Protein AF-A0A450Z6K3-F1 (afdb_monomer_lite)

Radius of gyration: 17.24 Å; chains: 1; bounding box: 26×54×36 Å

Organism: NCBI:txid2126339

Structure (mmCIF, N/CA/C/O backbone):
data_AF-A0A450Z6K3-F1
#
_entry.id   AF-A0A450Z6K3-F1
#
loop_
_atom_site.group_PDB
_atom_site.id
_atom_site.type_symbol
_atom_site.label_atom_id
_atom_site.label_alt_id
_atom_site.label_comp_id
_atom_site.label_asym_id
_atom_site.label_entity_id
_atom_site.label_seq_id
_atom_site.pdbx_PDB_ins_code
_atom_site.Cartn_x
_atom_site.Cartn_y
_atom_site.Cartn_z
_atom_site.occupancy
_atom_site.B_iso_or_equiv
_atom_site.auth_seq_id
_atom_site.auth_comp_id
_atom_site.auth_asym_id
_atom_site.auth_atom_id
_atom_site.pdbx_PDB_model_num
ATOM 1 N N . MET A 1 1 ? 1.570 24.490 -8.309 1.00 48.56 1 MET A N 1
ATOM 2 C CA . MET A 1 1 ? 2.744 24.915 -9.098 1.00 48.56 1 MET A CA 1
ATOM 3 C C . MET A 1 1 ? 3.920 24.097 -8.600 1.00 48.56 1 MET A C 1
ATOM 5 O O . MET A 1 1 ? 4.273 24.237 -7.437 1.00 48.56 1 MET A O 1
ATOM 9 N N . VAL A 1 2 ? 4.412 23.158 -9.405 1.00 65.00 2 VAL A N 1
ATOM 10 C CA . VAL A 1 2 ? 5.563 22.314 -9.049 1.00 65.00 2 VAL A CA 1
ATOM 11 C C . VAL A 1 2 ? 6.823 23.076 -9.465 1.00 65.00 2 VAL A C 1
ATOM 13 O O . VAL A 1 2 ? 6.832 23.672 -10.539 1.00 65.00 2 VAL A O 1
ATOM 16 N N . SER A 1 3 ? 7.832 23.151 -8.593 1.00 79.94 3 SER A N 1
ATOM 17 C CA . SER A 1 3 ? 9.085 23.868 -8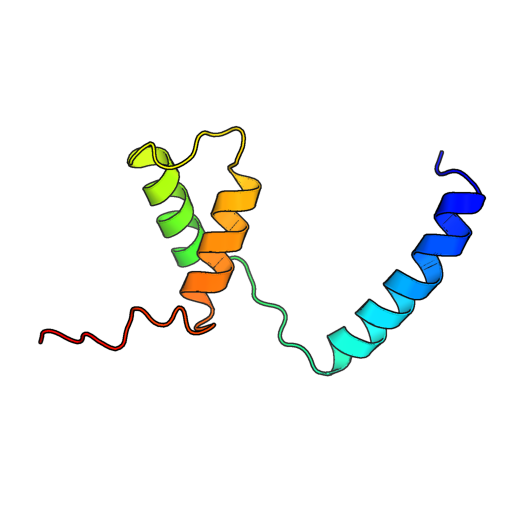.882 1.00 79.94 3 SER A CA 1
ATOM 18 C C . SER A 1 3 ? 9.774 23.276 -10.116 1.00 79.94 3 SER A C 1
ATOM 20 O O . SER A 1 3 ? 9.752 22.059 -10.283 1.00 79.94 3 SER A O 1
ATOM 22 N N . ALA A 1 4 ? 10.421 24.107 -10.940 1.00 74.81 4 ALA A N 1
ATOM 23 C CA . ALA A 1 4 ? 11.155 23.655 -12.128 1.00 74.81 4 ALA A CA 1
ATOM 24 C C . ALA A 1 4 ? 12.220 22.592 -11.790 1.00 74.81 4 ALA A C 1
ATOM 26 O O . ALA A 1 4 ? 12.376 21.627 -12.527 1.00 74.81 4 ALA A O 1
ATOM 27 N N . LEU A 1 5 ? 12.857 22.710 -10.618 1.00 74.94 5 LEU A N 1
ATOM 28 C CA . LEU A 1 5 ? 13.798 21.706 -10.111 1.00 74.94 5 LEU A CA 1
ATOM 29 C C . LEU A 1 5 ? 13.112 20.362 -9.820 1.00 74.94 5 LEU A C 1
ATOM 31 O O . LEU A 1 5 ? 13.655 19.311 -10.107 1.00 74.94 5 LEU A O 1
ATOM 35 N N . ILE A 1 6 ? 11.887 20.377 -9.287 1.00 75.75 6 ILE A N 1
ATOM 36 C CA . ILE A 1 6 ? 11.134 19.141 -9.024 1.00 75.75 6 ILE A CA 1
ATOM 37 C C . ILE A 1 6 ? 10.695 18.489 -10.344 1.00 75.75 6 ILE A C 1
ATOM 39 O O . ILE A 1 6 ? 10.625 17.269 -10.424 1.00 75.75 6 ILE A O 1
ATOM 43 N N . GLN A 1 7 ? 10.405 19.277 -11.383 1.00 73.88 7 GLN A N 1
ATOM 44 C CA . GLN A 1 7 ? 10.058 18.730 -12.698 1.00 73.88 7 GLN A CA 1
ATOM 45 C C . GLN A 1 7 ? 11.243 18.005 -13.346 1.00 73.88 7 GLN A C 1
ATOM 47 O O . GLN A 1 7 ? 11.047 16.923 -13.891 1.00 73.88 7 GLN A O 1
ATOM 52 N N . GLU A 1 8 ? 12.453 18.560 -13.240 1.00 77.56 8 GLU A N 1
ATOM 53 C CA . GLU A 1 8 ? 13.679 17.934 -13.757 1.00 77.56 8 GLU A CA 1
ATOM 54 C C . GLU A 1 8 ? 13.962 16.575 -13.093 1.00 77.56 8 GLU A C 1
ATOM 56 O O . GLU A 1 8 ? 14.325 15.622 -13.776 1.00 77.56 8 GLU A O 1
ATOM 61 N N . GLU A 1 9 ? 13.696 16.447 -11.792 1.00 80.56 9 GLU A N 1
ATOM 62 C CA . GLU A 1 9 ? 13.909 15.202 -11.038 1.00 80.56 9 GLU A CA 1
ATOM 63 C C . GLU A 1 9 ? 12.783 14.163 -11.224 1.00 80.56 9 GLU A C 1
ATOM 65 O O . GLU A 1 9 ? 12.998 12.963 -11.053 1.00 80.56 9 GLU A O 1
ATOM 70 N N . ILE A 1 10 ? 11.563 14.593 -11.575 1.00 85.38 10 ILE A N 1
ATOM 71 C CA . ILE A 1 10 ? 10.407 13.694 -11.747 1.00 85.38 10 ILE A CA 1
ATOM 72 C C . ILE A 1 10 ? 10.448 12.950 -13.083 1.00 85.38 10 ILE A C 1
ATOM 74 O O . ILE A 1 10 ? 10.043 11.787 -13.140 1.00 85.38 10 ILE A O 1
ATOM 78 N N . GLU A 1 11 ? 10.902 13.594 -14.158 1.00 85.81 11 GLU A N 1
ATOM 79 C CA . GLU A 1 11 ? 10.879 12.982 -15.493 1.00 85.81 11 GLU A CA 1
ATOM 80 C C . GLU A 1 11 ? 11.687 11.669 -15.578 1.00 85.81 11 GLU A C 1
ATOM 82 O O . GLU A 1 11 ? 11.142 10.685 -16.085 1.00 85.81 11 GLU A O 1
ATOM 87 N N . PRO A 1 12 ? 12.904 11.560 -15.004 1.00 87.81 12 PRO A N 1
ATOM 88 C CA . PRO A 1 12 ? 13.632 10.292 -14.935 1.00 87.81 12 PRO A CA 1
ATOM 89 C C . PRO A 1 12 ? 12.879 9.193 -14.175 1.00 87.81 12 PRO A C 1
ATOM 91 O O . PRO A 1 12 ? 12.892 8.034 -14.587 1.00 87.81 12 PRO A O 1
ATOM 94 N N . VAL A 1 13 ? 12.190 9.545 -13.083 1.00 89.00 13 VAL A N 1
ATOM 95 C CA . VAL A 1 13 ? 11.405 8.591 -12.282 1.00 89.00 13 VAL A CA 1
ATOM 96 C C . VAL A 1 13 ? 10.219 8.069 -13.086 1.00 89.00 13 VAL A C 1
ATOM 98 O O .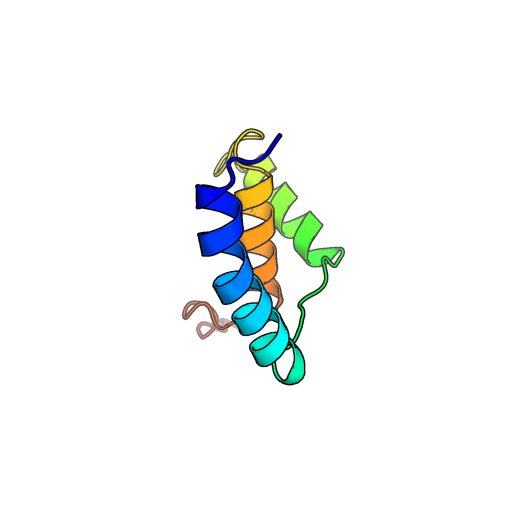 VAL A 1 13 ? 9.973 6.866 -13.099 1.00 89.00 13 VAL A O 1
ATOM 101 N N . ARG A 1 14 ? 9.502 8.948 -13.794 1.00 88.62 14 ARG A N 1
ATOM 102 C CA . ARG A 1 14 ? 8.366 8.554 -14.642 1.00 88.62 14 ARG A CA 1
ATOM 103 C C . ARG A 1 14 ? 8.805 7.631 -15.772 1.00 88.62 14 ARG A C 1
ATOM 105 O O . ARG A 1 14 ? 8.202 6.579 -15.938 1.00 88.62 14 ARG A O 1
ATOM 112 N N . ALA A 1 15 ? 9.885 7.980 -16.473 1.00 90.06 15 ALA A N 1
ATOM 113 C CA . ALA A 1 15 ? 10.437 7.148 -17.538 1.00 90.06 15 ALA A CA 1
ATOM 114 C C . ALA A 1 15 ? 10.837 5.752 -17.030 1.00 90.06 15 ALA A C 1
ATOM 116 O O . ALA A 1 15 ? 10.546 4.750 -17.679 1.00 90.06 15 ALA A O 1
ATOM 117 N N . TYR A 1 16 ? 11.441 5.679 -15.840 1.00 90.94 16 TYR A N 1
ATOM 118 C CA . TYR A 1 16 ? 11.788 4.408 -15.210 1.00 90.94 16 TYR A CA 1
ATOM 119 C C . TYR A 1 16 ? 10.550 3.580 -14.826 1.00 90.94 16 TYR A C 1
ATOM 121 O O . TYR A 1 16 ? 10.508 2.376 -15.070 1.00 90.94 16 TYR A O 1
ATOM 129 N N . PHE A 1 17 ? 9.515 4.206 -14.256 1.00 88.38 17 PHE A N 1
ATOM 130 C CA . PHE A 1 17 ? 8.253 3.517 -13.968 1.00 88.38 17 PHE A CA 1
ATOM 131 C C . PHE A 1 17 ? 7.572 3.004 -15.242 1.00 88.38 17 PHE A C 1
ATOM 133 O O . PHE A 1 17 ? 7.083 1.876 -15.239 1.00 88.38 17 PHE A O 1
ATOM 140 N N . ASP A 1 18 ? 7.572 3.788 -16.324 1.00 90.25 18 ASP A N 1
ATOM 141 C CA . ASP A 1 18 ? 7.011 3.380 -17.615 1.00 90.25 18 ASP A CA 1
ATOM 142 C C . ASP A 1 18 ? 7.758 2.161 -18.181 1.00 90.25 18 ASP A C 1
ATOM 144 O O . ASP A 1 18 ? 7.120 1.197 -18.609 1.00 90.25 18 ASP A O 1
ATOM 148 N N . GLU A 1 19 ? 9.092 2.145 -18.107 1.00 93.06 19 GLU A N 1
ATOM 149 C CA . GLU A 1 19 ? 9.908 0.989 -18.495 1.00 93.06 19 GLU A CA 1
ATOM 150 C C . GLU A 1 19 ? 9.526 -0.261 -17.690 1.00 93.06 19 GLU A C 1
ATOM 152 O O . GLU A 1 19 ? 9.217 -1.306 -18.269 1.00 93.06 19 GLU A O 1
ATOM 157 N N . VAL A 1 20 ? 9.476 -0.145 -16.359 1.00 91.12 20 VAL A N 1
ATOM 158 C CA . VAL A 1 20 ? 9.152 -1.262 -15.459 1.00 91.12 20 VAL A CA 1
ATOM 159 C C . VAL A 1 20 ? 7.721 -1.759 -15.658 1.00 91.12 20 VAL A C 1
ATOM 161 O O . VAL A 1 20 ? 7.474 -2.965 -15.625 1.00 91.12 20 VAL A O 1
ATOM 164 N N . SER A 1 21 ? 6.773 -0.857 -15.921 1.00 87.69 21 SER A N 1
ATOM 165 C CA . SER A 1 21 ? 5.359 -1.197 -16.112 1.00 87.69 21 SER A CA 1
ATOM 166 C C . SER A 1 21 ? 5.115 -2.159 -17.278 1.00 87.69 21 SER A C 1
ATOM 168 O O . SER A 1 21 ? 4.138 -2.903 -17.262 1.00 87.69 21 SER A O 1
ATOM 170 N N . SER A 1 22 ? 6.018 -2.190 -18.265 1.00 88.69 22 SER A N 1
ATOM 171 C CA . SER A 1 22 ? 5.900 -3.072 -19.431 1.00 88.69 22 SER A CA 1
ATOM 172 C C . SER A 1 22 ? 6.056 -4.562 -19.101 1.00 88.69 22 SER A C 1
ATOM 174 O O . SER A 1 22 ? 5.577 -5.407 -19.857 1.00 88.69 22 SER A O 1
ATOM 176 N N . PHE A 1 23 ? 6.704 -4.891 -17.979 1.00 87.62 23 PHE A N 1
ATOM 177 C CA . PHE A 1 23 ? 6.947 -6.268 -17.539 1.00 87.62 23 PHE A CA 1
ATOM 178 C C . PHE A 1 23 ? 6.543 -6.539 -16.083 1.00 87.62 23 PHE A C 1
ATOM 180 O O . PHE A 1 23 ? 6.634 -7.680 -15.629 1.00 87.62 23 PHE A O 1
ATOM 187 N N . ALA A 1 24 ? 6.107 -5.519 -15.344 1.00 87.19 24 ALA A N 1
ATOM 188 C CA . ALA A 1 24 ? 5.571 -5.664 -13.999 1.00 87.19 24 ALA A CA 1
ATOM 189 C C . ALA A 1 24 ? 4.064 -5.949 -14.023 1.00 87.19 24 ALA A C 1
ATOM 191 O O . ALA A 1 24 ? 3.313 -5.400 -14.827 1.00 87.19 24 ALA A O 1
ATOM 192 N N . GLU A 1 25 ? 3.606 -6.776 -13.086 1.00 84.94 25 GLU A N 1
ATOM 193 C CA . GLU A 1 25 ? 2.180 -6.942 -12.829 1.00 84.94 25 GLU A CA 1
ATOM 194 C C . GLU A 1 25 ? 1.668 -5.784 -11.964 1.00 84.94 25 GLU A C 1
ATOM 196 O O . GLU A 1 25 ? 2.213 -5.493 -10.897 1.00 84.94 25 GLU A O 1
ATOM 201 N N . ILE A 1 26 ? 0.599 -5.128 -12.418 1.00 85.62 26 ILE A N 1
ATOM 202 C CA . ILE A 1 26 ? -0.092 -4.098 -11.641 1.00 85.62 26 ILE A CA 1
ATOM 203 C C . ILE A 1 26 ? -1.182 -4.783 -10.818 1.00 85.62 26 ILE A C 1
ATOM 205 O O . ILE A 1 26 ? -2.252 -5.108 -11.333 1.00 85.62 26 ILE A O 1
ATOM 209 N N . ALA A 1 27 ? -0.909 -4.989 -9.530 1.00 86.50 27 ALA A N 1
ATOM 210 C CA . ALA A 1 27 ? -1.883 -5.547 -8.602 1.00 86.50 27 ALA A CA 1
ATOM 211 C C . ALA A 1 27 ? -3.069 -4.583 -8.413 1.00 86.50 27 ALA A C 1
ATOM 213 O O . ALA A 1 27 ? -2.899 -3.414 -8.059 1.00 86.50 27 ALA A O 1
ATOM 214 N N . GLY A 1 28 ? -4.282 -5.079 -8.653 1.00 87.56 28 GLY A N 1
ATOM 215 C CA . GLY A 1 28 ? -5.518 -4.328 -8.443 1.00 87.56 28 GLY A CA 1
ATOM 216 C C . GLY A 1 28 ? -6.007 -4.401 -6.997 1.00 87.56 28 GLY A C 1
ATOM 217 O O . GLY A 1 28 ? -5.747 -5.367 -6.285 1.00 87.56 28 GLY A O 1
ATOM 218 N N . ILE A 1 29 ? -6.775 -3.399 -6.566 1.00 91.56 29 ILE A N 1
ATOM 219 C CA . ILE A 1 29 ? -7.462 -3.442 -5.270 1.00 91.56 29 ILE A CA 1
ATOM 220 C C . ILE A 1 29 ? -8.702 -4.327 -5.416 1.00 91.56 29 ILE A C 1
ATOM 222 O O . ILE A 1 29 ? -9.692 -3.921 -6.026 1.00 91.56 29 ILE A O 1
ATOM 226 N N . SER A 1 30 ? -8.639 -5.534 -4.864 1.00 92.00 30 SER A N 1
ATOM 227 C CA . SER A 1 30 ? -9.756 -6.476 -4.825 1.00 92.00 30 SER A CA 1
ATOM 228 C C . SER A 1 30 ? -10.561 -6.353 -3.516 1.00 92.00 30 SER A C 1
ATOM 230 O O . SER A 1 30 ? -10.103 -5.701 -2.571 1.00 92.00 30 SER A O 1
ATOM 232 N N . PRO A 1 31 ? -11.757 -6.961 -3.416 1.00 94.38 31 PRO A N 1
ATOM 233 C CA . PRO A 1 31 ? -12.515 -7.007 -2.163 1.00 94.38 31 PRO A CA 1
ATOM 234 C C . PRO A 1 31 ? -11.710 -7.587 -0.990 1.00 94.38 31 PRO A C 1
ATOM 236 O O . PRO A 1 31 ? -11.753 -7.041 0.106 1.00 94.38 31 PRO A O 1
ATOM 239 N N . GLU A 1 32 ? -10.887 -8.607 -1.232 1.00 92.88 32 GLU A N 1
ATOM 240 C CA . GLU A 1 32 ? -10.060 -9.256 -0.206 1.00 92.88 32 GLU A CA 1
ATOM 241 C C . GLU A 1 32 ? -9.010 -8.298 0.387 1.00 92.88 32 GLU A C 1
ATOM 243 O O . GLU A 1 32 ? -8.699 -8.361 1.578 1.00 92.88 32 GLU A O 1
ATOM 248 N N . VAL A 1 33 ? -8.487 -7.371 -0.427 1.00 94.75 33 VAL A N 1
ATOM 249 C CA . VAL A 1 33 ? -7.589 -6.295 0.030 1.00 94.75 33 VAL A CA 1
ATOM 250 C C . VAL A 1 33 ? -8.317 -5.374 1.006 1.00 94.75 33 VAL A C 1
ATOM 252 O O . VAL A 1 33 ? -7.764 -4.992 2.041 1.00 94.75 33 VAL A O 1
ATOM 255 N N . LEU A 1 34 ? -9.556 -5.005 0.675 1.00 95.94 34 LEU A N 1
ATOM 256 C CA . LEU A 1 34 ? -10.372 -4.111 1.493 1.00 95.94 34 LEU A CA 1
ATOM 257 C C . LEU A 1 34 ? -10.762 -4.779 2.814 1.00 95.94 34 LEU A C 1
ATOM 259 O O . LEU A 1 34 ? -10.627 -4.152 3.864 1.00 95.94 34 LEU A O 1
ATOM 263 N N . ASP A 1 35 ? -11.143 -6.055 2.770 1.00 96.56 35 ASP A N 1
ATOM 264 C CA . ASP A 1 35 ? -11.486 -6.839 3.956 1.00 96.56 35 ASP A CA 1
ATOM 265 C C . ASP A 1 35 ? -10.295 -6.944 4.922 1.00 96.56 35 ASP A C 1
ATOM 267 O O . ASP A 1 35 ? -10.439 -6.732 6.130 1.00 96.56 35 ASP A O 1
ATOM 271 N N . LEU A 1 36 ? -9.087 -7.203 4.405 1.00 95.06 36 LEU A N 1
ATOM 272 C CA . LEU A 1 36 ? -7.877 -7.287 5.226 1.00 95.06 36 LEU A CA 1
ATOM 273 C C . LEU A 1 36 ? -7.470 -5.924 5.810 1.00 95.06 36 LEU A C 1
ATOM 275 O O . LEU A 1 36 ? -7.100 -5.836 6.985 1.00 95.06 36 LEU A O 1
ATOM 279 N N . ARG A 1 37 ? -7.581 -4.842 5.030 1.00 95.62 37 ARG A N 1
ATOM 280 C CA . ARG A 1 37 ? -7.388 -3.472 5.531 1.00 95.62 37 ARG A CA 1
ATOM 281 C C . ARG A 1 37 ? -8.353 -3.167 6.678 1.00 95.62 37 ARG A C 1
ATOM 283 O O . ARG A 1 37 ? -7.942 -2.627 7.708 1.00 95.62 37 ARG A O 1
ATOM 290 N N . ASP A 1 38 ? -9.624 -3.515 6.513 1.00 96.38 38 ASP A N 1
ATOM 291 C CA . ASP A 1 38 ? -10.662 -3.249 7.507 1.00 96.38 38 ASP A CA 1
ATOM 292 C C . ASP A 1 38 ? -10.451 -4.092 8.771 1.00 96.38 38 ASP A C 1
ATOM 294 O O . ASP A 1 38 ? -10.664 -3.594 9.878 1.00 96.38 38 ASP A O 1
ATOM 298 N N .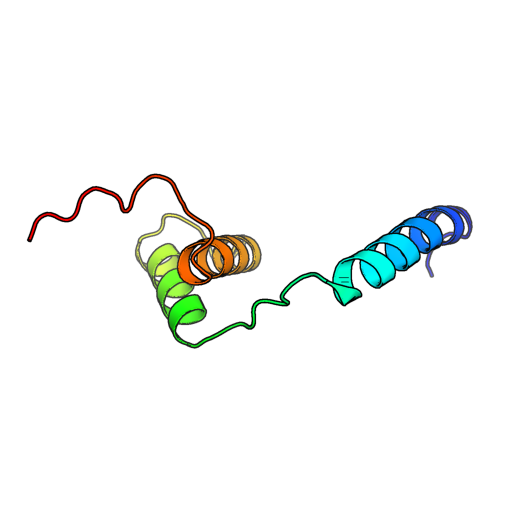 ALA A 1 39 ? -9.906 -5.305 8.645 1.00 96.38 39 ALA A N 1
ATOM 299 C CA . ALA A 1 39 ? -9.467 -6.108 9.783 1.00 96.38 39 ALA A CA 1
ATOM 300 C C . ALA A 1 39 ? -8.319 -5.445 10.575 1.00 96.38 39 ALA A C 1
ATOM 302 O O . ALA A 1 39 ? -8.339 -5.463 11.811 1.00 96.38 39 ALA A O 1
ATOM 303 N N . TYR A 1 40 ? -7.344 -4.803 9.914 1.00 93.88 40 TYR A N 1
ATOM 304 C CA . TYR A 1 40 ? -6.292 -4.038 10.609 1.00 93.88 40 TYR A CA 1
ATOM 305 C C . TYR A 1 40 ? -6.848 -2.838 11.380 1.00 93.88 40 TYR A C 1
ATOM 307 O O . TYR A 1 40 ? -6.392 -2.543 12.488 1.00 93.88 40 TYR A O 1
ATOM 315 N N . LEU A 1 41 ? -7.848 -2.160 10.816 1.00 95.00 41 LEU A N 1
ATOM 316 C CA . LEU A 1 41 ? -8.522 -1.042 11.473 1.00 95.00 41 LEU A CA 1
ATOM 317 C C . LEU A 1 41 ? -9.381 -1.518 12.652 1.00 95.00 41 LEU A C 1
ATOM 319 O O . LEU A 1 41 ? -9.329 -0.924 13.728 1.00 95.00 41 LEU A O 1
ATOM 323 N N . ALA A 1 42 ? -10.144 -2.599 12.473 1.00 95.88 42 ALA A N 1
ATOM 324 C CA . ALA A 1 42 ? -11.024 -3.157 13.499 1.00 95.88 42 ALA A CA 1
ATOM 325 C C . ALA A 1 42 ? -10.247 -3.735 14.692 1.00 95.88 42 ALA A C 1
ATOM 327 O O . ALA A 1 42 ? -10.695 -3.625 15.832 1.00 95.88 42 ALA A O 1
ATOM 328 N N . SER A 1 43 ? -9.069 -4.311 14.443 1.00 94.56 43 SER A N 1
ATOM 329 C CA . SER A 1 43 ? -8.166 -4.817 15.487 1.00 94.56 43 SER A CA 1
ATOM 330 C C . SER A 1 43 ? -7.358 -3.722 16.192 1.00 94.56 43 SER A C 1
ATOM 332 O O . SER A 1 43 ? -6.692 -4.001 17.187 1.00 94.56 43 SER A O 1
ATOM 334 N N . GLY A 1 44 ? -7.406 -2.478 15.702 1.00 93.12 44 GLY A N 1
ATOM 335 C CA . GLY A 1 44 ? -6.666 -1.353 16.273 1.00 93.12 44 GLY A CA 1
ATOM 336 C C . GLY A 1 44 ? -5.153 -1.403 16.041 1.00 93.12 44 GLY A C 1
ATOM 337 O O . GLY A 1 44 ? -4.432 -0.619 16.655 1.00 93.12 44 GLY A O 1
ATOM 338 N N . ILE A 1 45 ? -4.666 -2.290 15.161 1.00 92.25 45 ILE A N 1
ATOM 339 C CA . ILE A 1 45 ? -3.243 -2.381 14.782 1.00 92.25 45 ILE A CA 1
ATOM 340 C C . ILE A 1 45 ? -2.797 -1.086 14.100 1.00 92.25 45 ILE A C 1
ATOM 342 O O . ILE A 1 45 ? -1.709 -0.573 14.359 1.00 92.25 45 ILE A O 1
ATOM 346 N N . VAL A 1 46 ? -3.661 -0.541 13.246 1.00 93.00 46 VAL A N 1
ATOM 347 C CA . VAL A 1 46 ? -3.472 0.751 12.587 1.00 93.00 46 VAL A CA 1
ATOM 348 C C . VAL A 1 46 ? -4.676 1.646 12.839 1.00 93.00 46 VAL A C 1
ATOM 350 O O . VAL A 1 46 ? -5.784 1.190 13.116 1.00 93.00 46 VAL A O 1
ATOM 353 N N . THR A 1 47 ? -4.463 2.953 12.728 1.00 93.56 47 THR A N 1
ATOM 354 C CA . THR A 1 47 ? -5.545 3.940 12.823 1.00 93.56 47 THR A CA 1
ATOM 355 C C . THR A 1 47 ? -5.969 4.397 11.431 1.00 93.56 47 THR A C 1
ATOM 357 O O . THR A 1 47 ? -5.242 4.203 10.459 1.00 93.56 47 THR A O 1
ATOM 360 N N . ARG A 1 48 ? -7.103 5.104 11.326 1.00 92.06 48 ARG A N 1
ATOM 361 C CA . ARG A 1 48 ? -7.553 5.687 10.046 1.00 92.06 48 ARG A CA 1
ATOM 362 C C . ARG A 1 48 ? -6.529 6.622 9.394 1.00 92.06 48 ARG A C 1
ATOM 364 O O . ARG A 1 48 ? -6.586 6.807 8.187 1.00 92.06 48 ARG A O 1
ATOM 371 N N . LYS A 1 49 ? -5.601 7.207 10.163 1.00 95.00 49 LYS A N 1
ATOM 372 C CA . LYS A 1 49 ? -4.514 8.032 9.605 1.00 95.00 49 LYS A CA 1
ATOM 373 C C . LYS A 1 49 ? -3.542 7.231 8.735 1.00 95.00 49 LYS A C 1
ATOM 375 O O . LYS A 1 49 ? -2.886 7.827 7.897 1.00 95.00 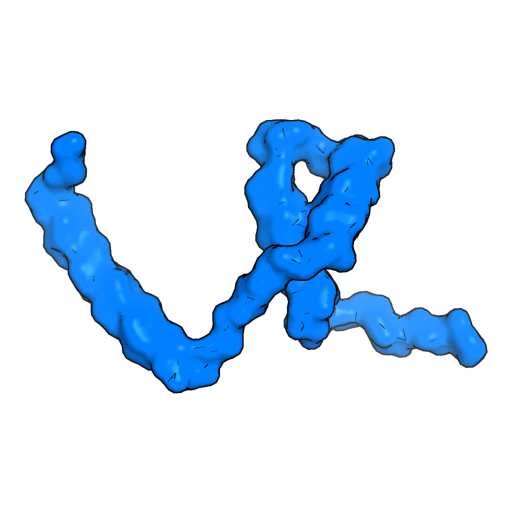49 LYS A O 1
ATOM 380 N N . SER A 1 50 ? -3.474 5.918 8.934 1.00 94.12 50 SER A N 1
ATOM 381 C CA . SER A 1 50 ? -2.598 4.990 8.212 1.00 94.12 50 SER A CA 1
ATOM 382 C C . SER A 1 50 ? -3.406 4.047 7.315 1.00 94.12 50 SER A C 1
ATOM 384 O O . SER A 1 50 ? -3.014 2.907 7.090 1.00 94.12 50 SER A O 1
ATOM 386 N N . MET A 1 51 ? -4.578 4.486 6.845 1.00 92.81 51 MET A N 1
ATOM 387 C CA . MET A 1 51 ? -5.466 3.661 6.020 1.00 92.81 51 MET A CA 1
ATOM 388 C C . MET A 1 51 ? -4.842 3.319 4.660 1.00 92.81 51 MET A C 1
ATOM 390 O O . MET A 1 51 ? -5.006 2.197 4.179 1.00 92.81 51 MET A O 1
ATOM 394 N N . ASP A 1 52 ? -4.098 4.252 4.068 1.00 93.81 52 ASP A N 1
ATOM 395 C CA . ASP A 1 52 ? -3.408 4.030 2.794 1.00 93.81 52 ASP A CA 1
ATOM 396 C C . ASP A 1 52 ? -2.270 3.016 2.970 1.00 93.81 52 ASP A C 1
ATOM 398 O O . ASP A 1 52 ? -2.182 2.047 2.217 1.00 93.81 52 ASP A O 1
ATOM 402 N N . ASP A 1 53 ? -1.485 3.150 4.045 1.00 92.56 53 ASP A N 1
ATOM 403 C CA . ASP A 1 53 ? -0.443 2.181 4.409 1.00 92.56 53 ASP A CA 1
ATOM 404 C C . ASP A 1 53 ? -1.035 0.786 4.657 1.00 92.56 53 ASP A C 1
ATOM 406 O O . ASP A 1 53 ? -0.511 -0.221 4.179 1.00 92.56 53 ASP A O 1
ATOM 410 N N . ALA A 1 54 ? -2.170 0.716 5.359 1.00 93.50 54 ALA A N 1
ATOM 411 C CA . ALA A 1 54 ? -2.889 -0.530 5.603 1.00 93.50 54 ALA A CA 1
ATOM 412 C C . ALA A 1 54 ? -3.383 -1.174 4.299 1.00 93.50 54 ALA A C 1
ATOM 414 O O . ALA A 1 54 ? -3.335 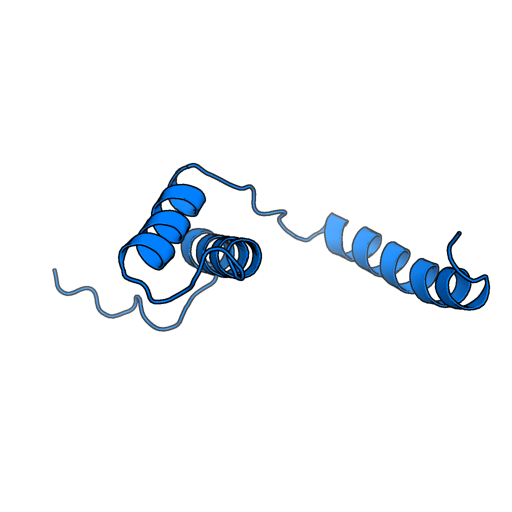-2.394 4.161 1.00 93.50 54 ALA A O 1
ATOM 415 N N . THR A 1 55 ? -3.809 -0.359 3.329 1.00 93.38 55 THR A N 1
ATOM 416 C CA . THR A 1 55 ? -4.222 -0.825 1.999 1.00 93.38 55 THR A CA 1
ATOM 417 C C . THR A 1 55 ? -3.027 -1.372 1.221 1.00 93.38 55 THR A C 1
ATOM 419 O O . THR A 1 55 ? -3.134 -2.443 0.634 1.00 93.38 55 THR A O 1
ATOM 422 N N . HIS A 1 56 ? -1.871 -0.703 1.266 1.00 92.50 56 HIS A N 1
ATOM 423 C CA . HIS A 1 56 ? -0.640 -1.203 0.646 1.00 92.50 56 HIS A CA 1
ATOM 424 C C . HIS A 1 56 ? -0.182 -2.539 1.238 1.00 92.50 56 HIS A C 1
ATOM 426 O O . HIS A 1 56 ? 0.142 -3.461 0.490 1.00 92.50 56 HIS A O 1
ATOM 432 N N . VAL A 1 57 ? -0.177 -2.674 2.567 1.00 92.38 57 VAL A N 1
ATOM 433 C CA . VAL A 1 57 ? 0.204 -3.933 3.229 1.00 92.38 57 VAL A CA 1
ATOM 434 C C . VAL A 1 57 ? -0.791 -5.044 2.901 1.00 92.38 57 VAL A C 1
ATOM 436 O O . VAL A 1 57 ? -0.380 -6.172 2.615 1.00 92.38 57 VAL A O 1
ATOM 439 N N . ALA A 1 58 ? -2.090 -4.737 2.898 1.00 92.94 58 ALA A N 1
ATOM 440 C CA . ALA A 1 58 ? -3.123 -5.692 2.521 1.00 92.94 58 ALA A CA 1
ATOM 441 C C . ALA A 1 58 ? -2.977 -6.141 1.059 1.00 92.94 58 ALA A C 1
ATOM 443 O O . ALA A 1 58 ? -3.041 -7.339 0.780 1.00 92.94 58 ALA A O 1
ATOM 444 N N . LEU A 1 59 ? -2.698 -5.207 0.145 1.00 92.62 59 LEU A N 1
ATOM 445 C CA . LEU A 1 59 ? -2.440 -5.498 -1.262 1.00 92.62 59 LEU A CA 1
ATOM 446 C C . LEU A 1 59 ? -1.219 -6.406 -1.409 1.00 92.62 59 LEU A C 1
ATOM 448 O O . LEU A 1 59 ? -1.327 -7.476 -1.995 1.00 92.62 59 LEU A O 1
ATOM 452 N N . ALA A 1 60 ? -0.085 -6.058 -0.798 1.00 89.88 60 ALA A N 1
ATOM 453 C CA . ALA A 1 60 ? 1.123 -6.884 -0.849 1.00 89.88 60 ALA A CA 1
ATOM 454 C C . ALA A 1 60 ? 0.892 -8.302 -0.292 1.00 89.88 60 ALA A C 1
ATOM 456 O O . ALA A 1 60 ? 1.393 -9.276 -0.850 1.00 89.88 60 ALA A O 1
ATOM 457 N N . THR A 1 61 ? 0.104 -8.417 0.780 1.00 89.56 61 THR A N 1
ATOM 458 C CA . THR A 1 61 ? -0.201 -9.696 1.440 1.00 89.56 61 THR A CA 1
ATOM 459 C C . THR A 1 61 ? -1.107 -10.589 0.590 1.00 89.56 61 THR A C 1
ATOM 461 O O . THR A 1 61 ? -0.884 -11.794 0.513 1.00 89.56 61 THR A O 1
ATOM 464 N N . THR A 1 62 ? -2.125 -10.012 -0.048 1.00 89.69 62 THR A N 1
ATOM 465 C CA . THR A 1 62 ? -3.115 -10.744 -0.862 1.00 89.69 62 THR A CA 1
ATOM 466 C C . THR A 1 62 ? -2.627 -11.044 -2.277 1.00 89.69 62 THR A C 1
ATOM 468 O O . THR A 1 62 ? -3.004 -12.068 -2.835 1.00 89.69 62 THR A O 1
ATOM 471 N N . SER A 1 63 ? -1.717 -10.231 -2.826 1.00 83.75 63 SER A N 1
ATOM 472 C CA . SER A 1 63 ? -1.124 -10.418 -4.166 1.00 83.75 63 SER A CA 1
ATOM 473 C C . SER A 1 63 ? -0.173 -11.621 -4.258 1.00 83.75 63 SER A C 1
ATOM 475 O O . SER A 1 63 ? 0.552 -11.770 -5.235 1.00 83.75 63 SER A O 1
ATOM 477 N N . GLY A 1 64 ? -0.093 -12.457 -3.217 1.00 67.56 64 GLY A N 1
ATOM 478 C CA . GLY A 1 64 ? 0.808 -13.607 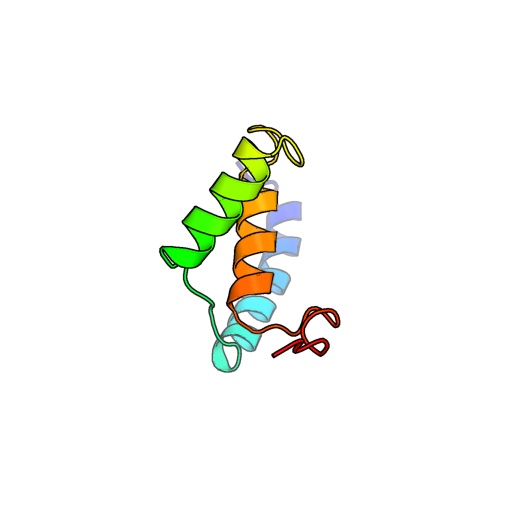-3.187 1.00 67.56 64 GLY A CA 1
ATOM 479 C C . GLY A 1 64 ? 2.290 -13.231 -3.183 1.00 67.56 64 GLY A C 1
ATOM 480 O O . GLY A 1 64 ? 3.129 -14.120 -3.324 1.00 67.56 64 GLY A O 1
ATOM 481 N N . CYS A 1 65 ? 2.635 -11.952 -2.983 1.00 55.84 65 CYS A N 1
ATOM 482 C CA . CYS A 1 65 ? 4.007 -11.557 -2.701 1.00 55.84 65 CYS A CA 1
ATOM 483 C C . CYS A 1 65 ? 4.366 -12.220 -1.365 1.00 55.84 65 CYS A C 1
ATOM 485 O O . CYS A 1 65 ? 3.731 -11.917 -0.350 1.00 55.84 65 CYS A O 1
ATOM 487 N N . PRO A 1 66 ? 5.276 -13.208 -1.342 1.00 44.59 66 PRO A N 1
ATOM 488 C CA . PRO A 1 66 ? 5.373 -14.115 -0.216 1.00 44.59 66 PRO A CA 1
ATOM 489 C C . PRO A 1 66 ? 5.894 -13.369 1.011 1.00 44.59 66 PRO A C 1
ATOM 491 O O . PRO A 1 66 ? 7.099 -13.246 1.234 1.00 44.59 66 PRO A O 1
ATOM 494 N N . ASN A 1 67 ? 4.976 -12.952 1.882 1.00 46.88 67 ASN A N 1
ATOM 495 C CA . ASN A 1 67 ? 5.274 -12.866 3.295 1.00 46.88 67 ASN A CA 1
ATOM 496 C C . ASN A 1 67 ? 5.668 -14.284 3.716 1.00 46.88 67 ASN A C 1
ATOM 498 O O . ASN A 1 67 ? 4.867 -15.217 3.646 1.00 46.88 67 ASN A O 1
ATOM 502 N N . ARG A 1 68 ? 6.925 -14.452 4.136 1.00 45.25 68 ARG A N 1
ATOM 503 C CA . ARG A 1 68 ? 7.549 -15.695 4.633 1.00 45.25 68 ARG A CA 1
ATOM 504 C C . ARG A 1 68 ? 6.854 -16.320 5.870 1.00 45.25 68 ARG A C 1
ATOM 506 O O . ARG A 1 68 ? 7.496 -17.028 6.634 1.00 45.25 68 ARG A O 1
ATOM 513 N N . GLY A 1 69 ? 5.566 -16.058 6.097 1.00 46.16 69 GLY A N 1
ATOM 514 C CA . GLY A 1 69 ? 4.748 -16.584 7.191 1.00 46.16 69 GLY A CA 1
ATOM 515 C C . GLY A 1 69 ? 3.718 -17.656 6.801 1.00 46.16 69 GLY A C 1
ATOM 516 O O . GLY A 1 69 ? 3.197 -18.308 7.695 1.00 46.16 69 GLY A O 1
ATOM 517 N N . SER A 1 70 ? 3.438 -17.903 5.513 1.00 44.84 70 SER A N 1
ATOM 518 C CA . SER A 1 70 ? 2.407 -18.881 5.089 1.00 44.84 70 SER A CA 1
ATOM 519 C C . SER A 1 70 ? 2.933 -20.301 4.793 1.00 44.84 70 SER A C 1
ATOM 521 O O . SER A 1 70 ? 2.248 -21.086 4.141 1.00 44.84 70 SER A O 1
ATOM 523 N N . LEU A 1 71 ? 4.131 -20.665 5.272 1.00 46.34 71 LEU A N 1
ATOM 524 C CA . LEU A 1 71 ? 4.619 -22.059 5.223 1.00 46.34 71 LEU A CA 1
ATOM 525 C C . LEU A 1 71 ? 4.202 -22.905 6.441 1.00 46.34 71 LEU A C 1
ATOM 527 O O . LEU A 1 71 ? 4.618 -24.053 6.552 1.00 46.34 71 LEU A O 1
ATOM 531 N N . LEU A 1 72 ? 3.360 -22.389 7.339 1.00 45.50 72 LEU A N 1
ATOM 532 C CA . LEU A 1 72 ? 2.734 -23.186 8.397 1.00 45.50 72 LEU A CA 1
ATOM 533 C C . LEU A 1 72 ? 1.266 -23.439 8.056 1.00 45.50 72 LEU A C 1
ATOM 535 O O . LEU A 1 72 ? 0.348 -22.908 8.674 1.00 45.50 72 LEU A O 1
ATOM 539 N N . GLY A 1 73 ? 1.073 -24.295 7.052 1.00 40.28 73 GLY A N 1
ATOM 540 C CA . GLY A 1 73 ? -0.127 -25.112 6.968 1.00 40.28 73 GLY A CA 1
ATOM 541 C C . GLY A 1 73 ? -0.168 -26.039 8.179 1.00 40.28 73 GLY A C 1
ATOM 542 O O . GLY A 1 73 ? 0.502 -27.067 8.199 1.00 40.28 73 GLY A O 1
ATOM 543 N N . ILE A 1 74 ? -0.930 -25.648 9.198 1.00 43.50 74 ILE A N 1
ATOM 544 C CA . ILE A 1 74 ? -1.555 -26.599 10.114 1.00 43.50 74 ILE A CA 1
ATOM 545 C C . ILE A 1 74 ? -2.954 -26.897 9.571 1.00 43.50 74 ILE A C 1
ATOM 547 O O . ILE A 1 74 ? -3.927 -26.204 9.861 1.00 43.50 74 ILE A O 1
ATOM 551 N N . GLY A 1 75 ? -3.001 -27.912 8.717 1.00 37.84 75 GLY A N 1
ATOM 552 C CA . GLY A 1 75 ? -4.167 -28.717 8.379 1.00 37.84 75 GLY A CA 1
ATOM 553 C C . GLY A 1 75 ? -3.732 -30.171 8.432 1.00 37.84 75 GLY A C 1
ATOM 554 O O . GLY A 1 75 ? -2.614 -30.439 7.935 1.00 37.84 75 GLY A O 1
#

Secondary structure (DSSP, 8-state):
---HHHHHHHHHHHHHHHHHHTTS------HHHHHHHHHHHHTTSS-GGGHHHHHHHHHHHHTT---TTTT----

Foldseek 3Di:
DDDPVVVVVVVVVVVVVVVVVVPDDDQDQDPQLVVQLVVCCVVVVDHPVCSVVSSVVSSCPVVPVDPVPPPPPPD

pLDDT: mean 82.07, std 17.28, range [37.84, 96.56]

Sequence (75 aa):
MVSALIQEEIEPVRAYFDEVSSFAEIAGISPEVLDLRDAYLASGIVTRKSMDDATHVALATTSGCPNRGSLLGIG